Protein AF-A0A497MYR9-F1 (afdb_monomer_lite)

Structure (mmCIF, N/CA/C/O backbone):
data_AF-A0A497MYR9-F1
#
_entry.id   AF-A0A497MYR9-F1
#
loop_
_atom_site.group_PDB
_atom_site.id
_atom_site.type_symbol
_atom_site.label_atom_id
_atom_site.label_alt_id
_atom_site.label_comp_id
_atom_site.label_asym_id
_atom_site.label_entity_id
_atom_site.label_seq_id
_atom_site.pdbx_PDB_ins_code
_atom_site.Cartn_x
_atom_site.Cartn_y
_atom_site.Cartn_z
_atom_site.occupancy
_atom_site.B_iso_or_equiv
_atom_site.auth_seq_id
_atom_site.auth_comp_id
_atom_site.auth_asym_id
_atom_site.auth_atom_id
_atom_site.pdbx_PDB_model_num
ATOM 1 N N . MET A 1 1 ? 25.946 12.899 9.788 1.00 42.28 1 MET A N 1
ATOM 2 C CA . MET A 1 1 ? 24.766 12.618 10.640 1.00 42.28 1 MET A CA 1
ATOM 3 C C . MET A 1 1 ? 25.200 12.836 12.077 1.00 42.28 1 MET A C 1
ATOM 5 O O . MET A 1 1 ? 25.967 12.027 12.582 1.00 42.28 1 MET A O 1
ATOM 9 N N . PHE A 1 2 ? 24.820 13.960 12.686 1.00 36.06 2 PHE A N 1
ATOM 10 C CA . PHE A 1 2 ? 25.167 14.255 14.077 1.00 36.06 2 PHE A CA 1
ATOM 11 C C . PHE A 1 2 ? 24.423 13.273 14.988 1.00 36.06 2 PHE A C 1
ATOM 13 O O . PHE A 1 2 ? 23.199 13.300 15.077 1.00 36.06 2 PHE A O 1
ATOM 20 N N . ARG A 1 3 ? 25.162 12.349 15.605 1.00 42.38 3 ARG A N 1
ATOM 21 C CA . ARG A 1 3 ? 24.649 11.453 16.641 1.00 42.38 3 ARG A CA 1
ATOM 22 C C . ARG A 1 3 ? 24.607 12.273 17.925 1.00 42.38 3 ARG A C 1
ATOM 24 O O . ARG A 1 3 ? 25.643 12.450 18.555 1.00 42.38 3 ARG A O 1
ATOM 31 N N . LEU A 1 4 ? 23.448 12.829 18.265 1.00 40.22 4 LEU A N 1
ATOM 32 C CA . LEU A 1 4 ? 23.278 13.474 19.566 1.00 40.22 4 LEU A CA 1
ATOM 33 C C . LEU A 1 4 ? 23.501 12.397 20.639 1.00 40.22 4 LEU A C 1
ATOM 35 O O . LEU A 1 4 ? 22.858 11.345 20.621 1.00 40.22 4 LEU A O 1
ATOM 39 N N . SER A 1 5 ? 24.497 12.606 21.498 1.00 49.69 5 SER A N 1
ATOM 40 C CA . SER A 1 5 ? 24.781 11.739 22.641 1.00 49.69 5 SER A CA 1
ATOM 41 C C . SER A 1 5 ? 23.618 11.795 23.634 1.00 49.69 5 SER A C 1
ATOM 43 O O . SER A 1 5 ? 22.899 12.791 23.685 1.00 49.69 5 SER A O 1
ATOM 45 N N . LYS A 1 6 ? 23.442 10.750 24.457 1.00 51.00 6 LYS A N 1
ATOM 46 C CA . LYS A 1 6 ? 22.409 10.713 25.515 1.00 51.00 6 LYS A CA 1
ATOM 47 C C . LYS A 1 6 ? 22.401 11.985 26.382 1.00 51.00 6 LYS A C 1
ATOM 49 O O . LYS A 1 6 ? 21.333 12.479 26.714 1.00 51.00 6 LYS A O 1
ATOM 54 N N . SER A 1 7 ? 23.573 12.578 26.616 1.00 53.31 7 SER A N 1
ATOM 55 C CA . SER A 1 7 ? 23.732 13.844 27.341 1.00 53.31 7 SER A CA 1
ATOM 56 C C . SER A 1 7 ? 23.082 15.061 26.668 1.00 53.31 7 SER A C 1
ATOM 58 O O . SER A 1 7 ? 22.593 15.942 27.361 1.00 53.31 7 SER A O 1
ATOM 60 N N . LEU A 1 8 ? 23.038 15.127 25.333 1.00 54.56 8 LEU A N 1
ATOM 61 C CA . LEU A 1 8 ? 22.404 16.228 24.591 1.00 54.56 8 LEU A CA 1
ATOM 62 C C . LEU A 1 8 ? 20.876 16.127 24.608 1.00 54.56 8 LEU A C 1
ATOM 64 O O . LEU A 1 8 ? 20.199 17.149 24.585 1.00 54.56 8 LEU A O 1
ATOM 68 N N . ILE A 1 9 ? 20.345 14.905 24.680 1.00 56.78 9 ILE A N 1
ATOM 69 C CA . ILE A 1 9 ? 18.907 14.646 24.820 1.00 56.78 9 ILE A CA 1
ATOM 70 C C . ILE A 1 9 ? 18.453 15.008 26.240 1.00 56.78 9 ILE A C 1
ATOM 72 O O . ILE A 1 9 ? 17.466 15.717 26.399 1.00 56.78 9 ILE A O 1
ATOM 76 N N . GLU A 1 10 ? 19.214 14.608 27.262 1.00 53.59 10 GLU A N 1
ATOM 77 C CA . GLU A 1 10 ? 18.942 14.974 28.661 1.00 53.59 10 GLU A CA 1
ATOM 78 C C . GLU A 1 10 ? 19.059 16.489 28.907 1.00 53.59 10 GLU A C 1
ATOM 80 O O . GLU A 1 10 ? 18.223 17.065 29.599 1.00 53.59 10 GLU A O 1
ATOM 85 N N . PHE A 1 11 ? 20.025 17.166 28.274 1.00 56.56 11 PHE A N 1
ATOM 86 C CA . PHE A 1 11 ? 20.180 18.624 28.366 1.00 56.56 11 PHE A CA 1
ATOM 87 C C . PHE A 1 11 ? 19.018 19.389 27.703 1.00 56.56 11 PHE A C 1
ATOM 89 O O . PHE A 1 11 ? 18.564 20.406 28.225 1.00 56.56 11 PHE A O 1
ATOM 96 N N . TYR A 1 12 ? 18.484 18.879 26.587 1.00 56.12 12 TYR A N 1
ATOM 97 C CA . TYR A 1 12 ? 17.322 19.466 25.908 1.00 56.12 12 TYR A CA 1
ATOM 98 C C . TYR A 1 12 ? 16.017 19.269 26.705 1.00 56.12 12 TYR A C 1
ATOM 100 O O . TYR A 1 12 ? 15.152 20.142 26.696 1.00 56.12 12 TYR A O 1
ATOM 108 N N . LEU A 1 13 ? 15.901 18.154 27.439 1.00 50.84 13 LEU A N 1
ATOM 109 C CA . LEU A 1 13 ? 14.781 17.846 28.340 1.00 50.84 13 LEU A CA 1
ATOM 110 C C . LEU A 1 13 ? 14.802 18.676 29.638 1.00 50.84 13 LEU A C 1
ATOM 112 O O . LEU A 1 13 ? 13.751 18.901 30.230 1.00 50.84 13 LEU A O 1
ATOM 116 N N . HIS A 1 14 ? 15.972 19.161 30.071 1.00 56.19 14 HIS A N 1
ATOM 117 C CA . HIS A 1 14 ? 16.111 19.983 31.280 1.00 56.19 14 HIS A CA 1
ATOM 118 C C . HIS A 1 14 ? 15.820 21.477 31.041 1.00 56.19 14 HIS A C 1
ATOM 120 O O . HIS A 1 14 ? 15.367 22.170 31.949 1.00 56.19 14 HIS A O 1
ATOM 126 N N . LEU A 1 15 ? 16.054 21.983 29.822 1.00 51.50 15 LEU A N 1
ATOM 127 C CA . LEU A 1 15 ? 15.910 23.409 29.485 1.00 51.50 15 LEU A CA 1
ATOM 128 C C . LEU A 1 15 ? 14.495 23.843 29.071 1.00 51.50 15 LEU A C 1
ATOM 130 O O . LEU A 1 15 ? 14.223 25.041 29.020 1.00 51.50 15 LEU A O 1
ATOM 134 N N . HIS A 1 16 ? 13.579 22.907 28.815 1.00 53.19 16 HIS A N 1
ATOM 135 C CA . HIS A 1 16 ? 12.197 23.220 28.437 1.00 53.19 16 HIS A CA 1
ATOM 136 C C . HIS A 1 16 ? 11.171 22.449 29.281 1.00 53.19 16 HIS A C 1
ATOM 138 O O . HIS A 1 16 ? 10.453 21.604 28.748 1.00 53.19 16 HIS A O 1
ATOM 144 N N . PRO A 1 17 ? 11.055 22.740 30.592 1.00 52.84 17 PRO A N 1
ATOM 145 C CA . PRO A 1 17 ? 10.068 22.081 31.445 1.00 52.84 17 PRO A CA 1
ATOM 146 C C . PRO A 1 17 ? 8.617 22.480 31.125 1.00 52.84 17 PRO A C 1
ATOM 148 O O . PRO A 1 17 ? 7.717 21.716 31.439 1.00 52.84 17 PRO A O 1
ATOM 151 N N . TYR A 1 18 ? 8.374 23.616 30.462 1.00 54.12 18 TYR A N 1
ATOM 152 C CA . TYR A 1 18 ? 7.059 24.018 29.951 1.00 54.12 18 TYR A CA 1
ATOM 153 C C . TYR A 1 18 ? 7.250 25.006 28.792 1.00 54.12 18 TYR A C 1
ATOM 155 O O . TYR A 1 18 ? 7.553 26.173 29.022 1.00 54.12 18 TYR A O 1
ATOM 163 N N . ILE A 1 19 ? 7.050 24.584 27.542 1.00 46.88 19 ILE A N 1
ATOM 164 C CA . ILE A 1 19 ? 6.561 25.525 26.525 1.00 46.88 19 ILE A CA 1
ATOM 165 C C . ILE A 1 19 ? 5.085 25.202 26.355 1.00 46.88 19 ILE A C 1
ATOM 167 O O . ILE A 1 19 ? 4.694 24.356 25.553 1.00 46.88 19 ILE A O 1
ATOM 171 N N . GLY A 1 20 ? 4.267 25.868 27.169 1.00 49.09 20 GLY A N 1
ATOM 172 C CA . GLY A 1 20 ? 2.861 26.034 26.856 1.00 49.09 20 GLY A CA 1
ATOM 173 C C . GLY A 1 20 ? 2.756 26.793 25.539 1.00 49.09 20 GLY A C 1
ATOM 174 O O . GLY A 1 20 ? 3.133 27.959 25.459 1.00 49.09 20 GLY A O 1
ATOM 175 N N . LEU A 1 21 ? 2.260 26.133 24.498 1.00 36.81 21 LEU A N 1
ATOM 176 C CA . LEU A 1 21 ? 1.608 26.834 23.403 1.00 36.81 21 LEU A CA 1
ATOM 177 C C . LEU A 1 21 ? 0.115 26.710 23.654 1.00 36.81 21 LEU A C 1
ATOM 179 O O . LEU A 1 21 ? -0.534 25.759 23.222 1.00 36.81 21 LEU A O 1
ATOM 183 N N . GLU A 1 22 ? -0.410 27.674 24.405 1.00 42.28 22 GLU A N 1
ATOM 184 C CA . GLU A 1 22 ? -1.838 27.933 24.424 1.00 42.28 22 GLU A CA 1
ATOM 185 C C . GLU A 1 22 ? -2.303 28.181 22.985 1.00 42.28 22 GLU A C 1
ATOM 187 O O . GLU A 1 22 ? -1.936 29.147 22.316 1.00 42.28 22 GLU A O 1
ATOM 192 N N . THR A 1 23 ? -3.109 27.252 22.489 1.00 39.78 23 THR A N 1
ATOM 193 C CA . THR A 1 23 ? -3.917 27.403 21.287 1.00 39.78 23 THR A CA 1
ATOM 194 C C . THR A 1 23 ? -4.895 28.565 21.465 1.00 39.78 23 THR A C 1
ATOM 196 O O . THR A 1 23 ? -5.938 28.396 22.092 1.00 39.78 23 THR A O 1
ATOM 199 N N . LEU A 1 24 ? -4.644 29.705 20.816 1.00 39.88 24 LEU A N 1
ATOM 200 C CA . LEU A 1 24 ? -5.663 30.738 20.559 1.00 39.88 24 LEU A CA 1
ATOM 201 C C . LEU A 1 24 ? -6.654 30.345 19.444 1.00 39.88 24 LEU A C 1
ATOM 203 O O . LEU A 1 24 ? -7.164 31.200 18.730 1.00 39.88 24 LEU A O 1
ATOM 207 N N . LEU A 1 25 ? -6.951 29.054 19.277 1.00 38.34 25 LEU A N 1
ATOM 208 C CA . LEU A 1 25 ? -8.032 28.583 18.408 1.00 38.34 25 LEU A CA 1
ATOM 209 C C . LEU A 1 25 ? -8.403 27.133 18.755 1.00 38.34 25 LEU A C 1
ATOM 211 O O . LEU A 1 25 ? -7.905 26.181 18.170 1.00 38.34 25 LEU A O 1
A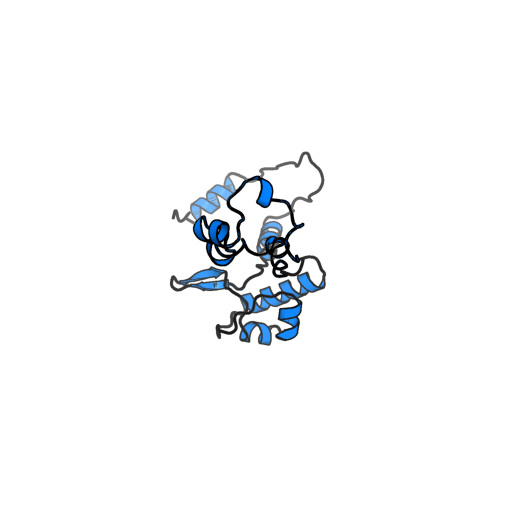TOM 215 N N . GLY A 1 26 ? -9.277 27.002 19.756 1.00 48.31 26 GLY A N 1
ATOM 216 C CA . GLY A 1 26 ? -10.326 25.983 19.864 1.00 48.31 26 GLY A CA 1
ATOM 217 C C . GLY A 1 26 ? -9.989 24.513 19.572 1.00 48.31 26 GLY A C 1
ATOM 218 O O . GLY A 1 26 ? -9.958 24.092 18.422 1.00 48.31 26 GLY A O 1
ATOM 219 N N . LYS A 1 27 ? -10.014 23.718 20.653 1.00 47.03 27 LYS A N 1
ATOM 220 C CA . LYS A 1 27 ? -10.158 22.248 20.718 1.00 47.03 27 LYS A CA 1
ATOM 221 C C . LYS A 1 27 ? -8.913 21.415 20.398 1.00 47.03 27 LYS A C 1
ATOM 223 O O . LYS A 1 27 ? -8.886 20.779 19.356 1.00 47.03 27 LYS A O 1
ATOM 228 N N . GLN A 1 28 ? -8.005 21.260 21.366 1.00 47.94 28 GLN A N 1
ATOM 229 C CA . GLN A 1 28 ? -7.359 19.969 21.672 1.00 47.94 28 GLN A CA 1
ATOM 230 C C . GLN A 1 28 ? -7.100 19.874 23.185 1.00 47.94 28 GLN A C 1
ATOM 232 O O . GLN A 1 28 ? -6.745 20.869 23.813 1.00 47.94 28 GLN A O 1
ATOM 237 N N . LYS A 1 29 ? -7.338 18.701 23.788 1.00 44.28 29 LYS A N 1
ATOM 238 C CA . LYS A 1 29 ? -6.953 18.438 25.185 1.00 44.28 29 LYS A CA 1
ATOM 239 C C . LYS A 1 29 ? -5.422 18.300 25.224 1.00 44.28 29 LYS A C 1
ATOM 241 O O . LYS A 1 29 ? -4.912 17.512 24.429 1.00 44.28 29 LYS A O 1
ATOM 246 N N . PRO A 1 30 ? -4.685 19.018 26.089 1.00 48.22 30 PRO A N 1
ATOM 247 C CA . PRO A 1 30 ? -3.255 18.774 26.246 1.00 48.22 30 PRO A CA 1
ATOM 248 C C . PRO A 1 30 ? -3.048 17.376 26.850 1.00 48.22 30 PRO A C 1
ATOM 250 O O . PRO A 1 30 ? -3.734 17.021 27.811 1.00 48.22 30 PRO A O 1
ATOM 253 N N . PHE A 1 31 ? -2.143 16.576 26.277 1.00 51.47 31 PHE A N 1
ATOM 254 C CA . PHE A 1 31 ? -1.714 15.305 26.876 1.00 51.47 31 PHE A CA 1
ATOM 255 C C . PHE A 1 31 ? -1.145 15.593 28.272 1.00 51.47 31 PHE A C 1
ATOM 257 O O . PHE A 1 31 ? -0.321 16.498 28.415 1.00 51.47 31 PHE A O 1
ATOM 264 N N . GLN A 1 32 ? -1.629 14.894 29.303 1.00 62.25 32 GLN A N 1
ATOM 265 C CA . GLN A 1 32 ? -1.358 15.247 30.701 1.00 62.25 32 GLN A CA 1
ATOM 266 C C . GLN A 1 32 ? 0.024 14.762 31.162 1.00 62.25 32 GLN A C 1
ATOM 268 O O . GLN A 1 32 ? 0.572 15.313 32.117 1.00 62.25 32 GLN A O 1
ATOM 273 N N . THR A 1 33 ? 0.634 13.794 30.465 1.00 62.78 33 THR A N 1
ATOM 274 C CA . THR A 1 33 ? 1.972 13.271 30.785 1.00 62.78 33 THR A CA 1
ATOM 275 C C . THR A 1 33 ? 2.836 13.006 29.540 1.00 62.78 33 THR A C 1
ATOM 277 O O . THR A 1 33 ? 2.336 12.769 28.440 1.00 62.78 33 THR A O 1
ATOM 280 N N . PHE A 1 34 ? 4.169 13.024 29.699 1.00 55.22 34 PHE A N 1
ATOM 281 C CA . PHE A 1 34 ? 5.118 12.637 28.638 1.00 55.22 34 PHE A CA 1
ATOM 282 C C . PHE A 1 34 ? 4.954 11.164 28.239 1.00 55.22 34 PHE A C 1
ATOM 284 O O . PHE A 1 34 ? 5.089 10.839 27.063 1.00 55.22 34 PHE A O 1
ATOM 291 N N . GLN A 1 35 ? 4.622 10.291 29.200 1.00 56.22 35 GLN A N 1
ATOM 292 C CA . GLN A 1 35 ? 4.268 8.895 28.936 1.00 56.22 35 GLN A CA 1
ATOM 293 C C . GLN A 1 35 ? 3.065 8.806 27.991 1.00 56.22 35 GLN A C 1
ATOM 295 O O . GLN A 1 35 ? 3.173 8.146 26.965 1.00 56.22 35 GLN A O 1
ATOM 300 N N . GLU A 1 36 ? 1.978 9.536 28.270 1.00 59.31 36 GLU A N 1
ATOM 301 C CA . GLU A 1 36 ? 0.800 9.583 27.394 1.00 59.31 36 GLU A CA 1
ATOM 302 C C . GLU A 1 36 ? 1.135 10.131 26.007 1.00 59.31 36 GLU A C 1
ATOM 304 O O . GLU A 1 36 ? 0.671 9.596 25.007 1.00 59.31 36 GLU A O 1
ATOM 309 N N . ALA A 1 37 ? 1.954 11.182 25.920 1.00 63.09 37 ALA A N 1
ATOM 310 C CA . ALA A 1 37 ? 2.382 11.730 24.637 1.00 63.09 37 ALA A CA 1
ATOM 311 C C . ALA A 1 37 ? 3.274 10.745 23.859 1.00 63.09 37 ALA A C 1
ATOM 313 O O . ALA A 1 37 ? 3.141 10.626 22.644 1.00 63.09 37 ALA A O 1
ATOM 314 N N . TYR A 1 38 ? 4.165 10.015 24.535 1.00 63.78 38 TYR A N 1
ATOM 315 C CA . TYR A 1 38 ? 5.026 9.000 23.927 1.00 63.78 38 TYR A CA 1
ATOM 316 C C . TYR A 1 38 ? 4.236 7.761 23.495 1.00 63.78 38 TYR A C 1
ATOM 318 O O . TYR A 1 38 ? 4.479 7.240 22.408 1.00 63.78 38 TYR A O 1
ATOM 326 N N . GLU A 1 39 ? 3.266 7.321 24.292 1.00 62.12 39 GLU A N 1
ATOM 327 C CA . GLU A 1 39 ? 2.326 6.257 23.936 1.00 62.12 39 GLU A CA 1
ATOM 328 C C . GLU A 1 39 ? 1.420 6.689 22.787 1.00 62.12 39 GLU A C 1
ATOM 330 O O . GLU A 1 39 ? 1.232 5.920 21.850 1.00 62.12 39 GLU A O 1
ATOM 335 N N . ALA A 1 40 ? 0.928 7.929 22.777 1.00 56.34 40 ALA A N 1
ATOM 336 C CA . ALA A 1 40 ? 0.144 8.482 21.676 1.00 56.34 40 ALA A CA 1
ATOM 337 C C . ALA A 1 40 ? 0.971 8.607 20.387 1.00 56.34 40 ALA A C 1
ATOM 339 O O . ALA A 1 40 ? 0.503 8.243 19.315 1.00 56.34 40 ALA A O 1
ATOM 340 N N . LEU A 1 41 ? 2.222 9.069 20.465 1.00 56.34 41 LEU A N 1
ATOM 341 C CA . LEU A 1 41 ? 3.116 9.169 19.306 1.00 56.34 41 LEU A CA 1
ATOM 342 C C . LEU A 1 41 ? 3.608 7.796 18.818 1.00 56.34 41 LEU A C 1
ATOM 344 O O . LEU A 1 41 ? 3.794 7.617 17.614 1.00 56.34 41 LEU A O 1
ATOM 348 N N . SER A 1 42 ? 3.788 6.828 19.722 1.00 56.62 42 SER A N 1
ATOM 349 C CA . SER A 1 42 ? 4.164 5.447 19.381 1.00 56.62 42 SER A CA 1
ATOM 350 C C . SER A 1 42 ? 2.983 4.648 18.824 1.00 56.62 42 SER A C 1
ATOM 352 O O . SER A 1 42 ? 3.172 3.865 17.898 1.00 56.62 42 SER A O 1
ATOM 354 N N . SER A 1 43 ? 1.762 4.886 19.314 1.00 53.50 43 SER A N 1
ATOM 355 C CA . SER A 1 43 ? 0.523 4.286 18.790 1.00 53.50 43 SER A CA 1
ATOM 356 C C . SER A 1 43 ? 0.039 4.940 17.493 1.00 53.50 43 SER A C 1
ATOM 358 O O . SER A 1 43 ? -0.544 4.268 16.650 1.00 53.50 43 SER A O 1
ATOM 360 N N . ALA A 1 44 ? 0.343 6.221 17.258 1.00 50.34 44 ALA A N 1
ATOM 361 C CA . ALA A 1 44 ? -0.031 6.938 16.035 1.00 50.34 44 ALA A CA 1
ATOM 362 C C . ALA A 1 44 ? 0.811 6.569 14.796 1.00 50.34 44 ALA A C 1
ATOM 364 O O . ALA A 1 44 ? 0.596 7.119 13.713 1.00 50.34 44 ALA A O 1
ATOM 365 N N . SER A 1 45 ? 1.776 5.654 14.919 1.00 49.56 45 SER A N 1
ATOM 366 C CA . SER A 1 45 ? 2.653 5.246 13.817 1.00 49.56 45 SER A CA 1
ATOM 367 C C . SER A 1 45 ? 2.151 4.002 13.074 1.00 49.56 45 SER A C 1
ATOM 369 O O . SER A 1 45 ? 2.937 3.147 12.660 1.00 49.56 45 SER A O 1
ATOM 371 N N . THR A 1 46 ? 0.838 3.879 12.863 1.00 62.53 46 THR A N 1
ATOM 372 C CA . THR A 1 46 ? 0.289 2.826 11.999 1.00 62.53 46 THR A CA 1
ATOM 373 C C . THR A 1 46 ? 0.600 3.166 10.541 1.00 62.53 46 THR A C 1
ATOM 375 O O . THR A 1 46 ? -0.087 3.936 9.866 1.00 62.53 46 THR A O 1
ATOM 378 N N . HIS A 1 47 ? 1.701 2.625 10.032 1.00 71.69 47 HIS A N 1
ATOM 379 C CA . HIS A 1 47 ? 2.095 2.820 8.646 1.00 71.69 47 HIS A CA 1
ATOM 380 C C . HIS A 1 47 ? 1.241 1.955 7.710 1.00 71.69 47 HIS A C 1
ATOM 382 O O . HIS A 1 47 ? 1.101 0.755 7.911 1.00 71.69 47 HIS A O 1
ATOM 388 N N . ASN A 1 48 ? 0.749 2.531 6.604 1.00 84.31 48 ASN A N 1
ATOM 389 C CA . ASN A 1 48 ? 0.015 1.790 5.561 1.00 84.31 48 ASN A CA 1
ATOM 390 C C . ASN A 1 48 ? 0.940 1.018 4.596 1.00 84.31 48 ASN A C 1
ATOM 392 O O . ASN A 1 48 ? 0.725 0.949 3.387 1.00 84.31 48 ASN A O 1
ATOM 396 N N . TYR A 1 49 ? 2.057 0.524 5.112 1.00 89.00 49 TYR A N 1
ATOM 397 C CA . TYR A 1 49 ? 3.034 -0.257 4.371 1.00 89.00 49 TYR A CA 1
ATOM 398 C C . TYR A 1 49 ? 3.855 -1.094 5.350 1.00 89.00 49 TYR A C 1
ATOM 400 O O . TYR A 1 49 ? 4.107 -0.645 6.467 1.00 89.00 49 TYR A O 1
ATOM 408 N N . PRO A 1 50 ? 4.350 -2.264 4.924 1.00 93.06 50 PRO A N 1
ATOM 409 C CA . PRO A 1 50 ? 5.265 -3.034 5.748 1.00 93.06 50 PRO A CA 1
ATOM 410 C C . PRO A 1 50 ? 6.636 -2.369 5.797 1.00 93.06 50 PRO A C 1
ATOM 412 O O . PRO A 1 50 ? 7.123 -1.825 4.794 1.00 93.06 50 PRO A O 1
ATOM 415 N N . LEU A 1 51 ? 7.291 -2.462 6.947 1.00 94.06 51 LEU A N 1
ATOM 416 C CA . LEU A 1 51 ? 8.702 -2.145 7.085 1.00 94.06 51 LEU A CA 1
ATOM 417 C C . LEU A 1 51 ? 9.526 -3.359 6.658 1.00 94.06 51 LEU A C 1
ATOM 419 O O . LEU A 1 51 ? 9.269 -4.496 7.048 1.00 94.06 51 LEU A O 1
ATOM 423 N N . VAL A 1 52 ? 10.503 -3.112 5.791 1.00 94.00 52 VAL A N 1
ATOM 424 C CA . VAL A 1 52 ? 11.395 -4.142 5.251 1.00 94.00 52 VAL A CA 1
ATOM 425 C C . VAL A 1 52 ? 12.831 -3.681 5.427 1.00 94.00 52 VAL A C 1
ATOM 427 O O . VAL A 1 52 ? 13.135 -2.502 5.240 1.00 94.00 52 VAL A O 1
ATOM 430 N N . ILE A 1 53 ? 13.728 -4.603 5.756 1.00 93.56 53 ILE A N 1
ATOM 431 C CA . ILE A 1 53 ? 15.157 -4.316 5.885 1.00 93.56 53 ILE A CA 1
ATOM 432 C C . ILE A 1 53 ? 15.766 -4.208 4.481 1.00 93.56 53 ILE A C 1
ATOM 434 O O . ILE A 1 53 ? 15.673 -5.127 3.669 1.00 93.56 53 ILE A O 1
ATOM 438 N N . GLY A 1 54 ? 16.352 -3.052 4.161 1.00 91.19 54 GLY A N 1
ATOM 439 C CA . GLY A 1 54 ? 17.071 -2.850 2.904 1.00 91.19 54 GLY A CA 1
ATOM 440 C C . GLY A 1 54 ? 18.471 -3.469 2.921 1.00 91.19 54 GLY A C 1
ATOM 441 O O . GLY A 1 54 ? 18.970 -3.885 3.961 1.00 91.19 54 GLY A O 1
ATOM 442 N N . HIS A 1 55 ? 19.158 -3.441 1.777 1.00 91.88 55 HIS A N 1
ATOM 443 C CA . HIS A 1 55 ? 20.534 -3.949 1.662 1.00 91.88 55 HIS A CA 1
ATOM 444 C C . HIS A 1 55 ? 21.518 -3.292 2.651 1.00 91.88 55 HIS A C 1
ATOM 446 O O . HIS A 1 55 ? 22.456 -3.926 3.114 1.00 91.88 55 HIS A O 1
ATOM 452 N N . THR A 1 56 ? 21.279 -2.034 3.027 1.00 93.69 56 THR A N 1
ATOM 453 C CA . THR A 1 56 ? 22.096 -1.296 4.004 1.00 93.69 56 THR A CA 1
ATOM 454 C C . THR A 1 56 ? 21.801 -1.662 5.464 1.00 93.69 56 THR A C 1
ATOM 456 O O . THR A 1 56 ? 22.321 -1.008 6.365 1.00 93.69 56 THR A O 1
ATOM 459 N N . GLY A 1 57 ? 20.914 -2.631 5.717 1.00 91.88 57 GLY A N 1
ATOM 460 C CA . GLY A 1 57 ? 20.451 -3.001 7.058 1.00 91.88 57 GLY A CA 1
ATOM 461 C C . GLY A 1 57 ? 19.476 -2.000 7.685 1.00 91.88 57 GLY A C 1
ATOM 462 O O . GLY A 1 57 ? 19.032 -2.196 8.811 1.00 91.88 57 GLY A O 1
ATOM 463 N N . ARG A 1 58 ? 19.122 -0.916 6.980 1.00 91.94 58 ARG A N 1
ATOM 464 C CA . ARG A 1 58 ? 18.176 0.095 7.475 1.00 91.94 58 ARG A CA 1
ATOM 465 C C . ARG A 1 58 ? 16.739 -0.256 7.078 1.00 91.94 58 ARG A C 1
ATOM 467 O O . ARG A 1 58 ? 16.530 -0.697 5.939 1.00 91.94 58 ARG A O 1
ATOM 474 N N . PRO A 1 59 ? 15.748 -0.020 7.958 1.00 91.12 59 PRO A N 1
ATOM 475 C CA . PRO A 1 59 ? 14.348 -0.218 7.616 1.00 91.12 59 PRO A CA 1
ATOM 476 C C . PRO A 1 59 ? 13.927 0.769 6.523 1.00 91.12 59 PRO A C 1
ATOM 478 O O . PRO A 1 59 ? 14.342 1.930 6.492 1.00 91.12 59 PRO A O 1
ATOM 481 N N . ARG A 1 60 ? 13.097 0.296 5.600 1.00 91.50 60 ARG A N 1
ATOM 482 C CA . ARG A 1 60 ? 12.524 1.079 4.505 1.00 91.50 60 ARG A CA 1
ATOM 483 C C . ARG A 1 60 ? 11.071 0.692 4.280 1.00 91.50 60 ARG A C 1
ATOM 485 O O . ARG A 1 60 ? 10.638 -0.397 4.647 1.00 91.50 60 ARG A O 1
ATOM 492 N N . L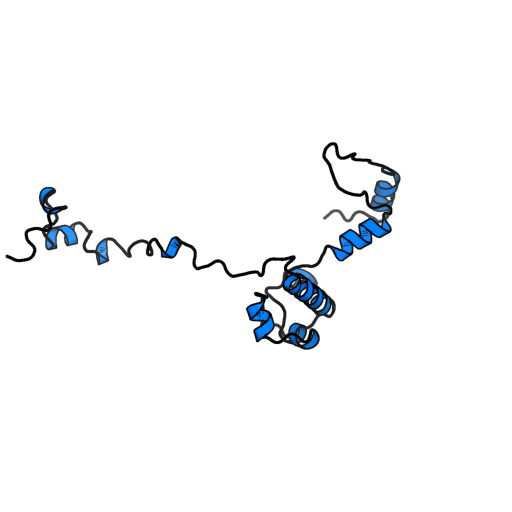YS A 1 61 ? 10.345 1.569 3.586 1.00 92.88 61 LYS A N 1
ATOM 493 C CA . LYS A 1 61 ? 8.983 1.285 3.128 1.00 92.88 61 LYS A CA 1
ATOM 494 C C . LYS A 1 61 ? 9.014 0.146 2.105 1.00 92.88 61 LYS A C 1
ATOM 496 O O . LYS A 1 61 ? 9.676 0.255 1.061 1.00 92.88 61 LYS A O 1
ATOM 501 N N . GLY A 1 62 ? 8.334 -0.948 2.425 1.00 92.62 62 GLY A N 1
ATOM 502 C CA . GLY A 1 62 ? 8.082 -2.056 1.518 1.00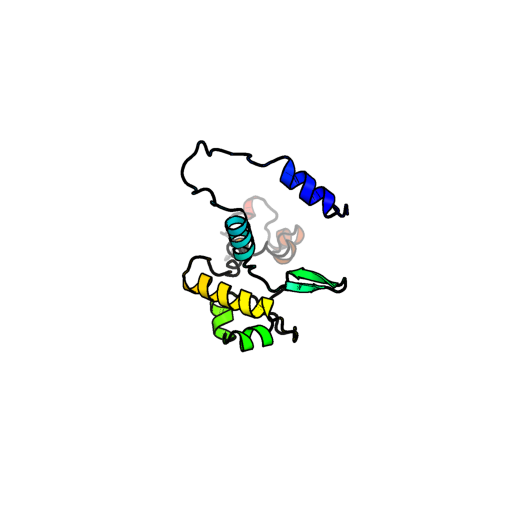 92.62 62 GLY A CA 1
ATOM 503 C C . GLY A 1 62 ? 7.037 -1.693 0.464 1.00 92.62 62 GLY A C 1
ATOM 504 O O . GLY A 1 62 ? 6.270 -0.745 0.621 1.00 92.62 62 GLY A O 1
ATOM 505 N N . ARG A 1 63 ? 7.009 -2.451 -0.638 1.00 91.69 63 ARG A N 1
ATOM 506 C CA . ARG A 1 63 ? 6.003 -2.271 -1.698 1.00 91.69 63 ARG A CA 1
ATOM 507 C C . ARG A 1 63 ? 4.604 -2.687 -1.236 1.00 91.69 63 ARG A C 1
ATOM 509 O O . ARG A 1 63 ? 3.627 -2.096 -1.679 1.00 91.69 63 ARG A O 1
ATOM 516 N N . GLY A 1 64 ? 4.522 -3.736 -0.423 1.00 94.44 64 GLY A N 1
ATOM 517 C CA . GLY A 1 64 ? 3.278 -4.335 0.042 1.00 94.44 64 GLY A CA 1
ATOM 518 C C . GLY A 1 64 ? 3.532 -5.510 0.983 1.00 94.44 64 GLY A C 1
ATOM 519 O O . GLY A 1 64 ? 4.662 -6.008 1.074 1.00 94.44 64 GLY A O 1
ATOM 520 N N . PHE A 1 65 ? 2.488 -5.922 1.698 1.00 95.81 65 PHE A N 1
ATOM 521 C CA . PHE A 1 65 ? 2.532 -7.014 2.672 1.00 95.81 65 PHE A CA 1
ATOM 522 C C . PHE A 1 65 ? 2.817 -8.351 1.985 1.00 95.81 65 PHE A C 1
ATOM 524 O O . PHE A 1 65 ? 2.371 -8.581 0.855 1.00 95.81 65 PHE A O 1
ATOM 531 N N . SER A 1 66 ? 3.603 -9.205 2.635 1.00 96.56 66 SER A N 1
ATOM 532 C CA . SER A 1 66 ? 3.948 -10.525 2.110 1.00 96.56 66 SER A CA 1
ATOM 533 C C . SER A 1 66 ? 2.766 -11.493 2.223 1.00 96.56 66 SER A C 1
ATOM 535 O O . SER A 1 66 ? 1.804 -11.268 2.960 1.00 96.56 66 SER A O 1
ATOM 537 N N . LEU A 1 67 ? 2.820 -12.602 1.479 1.00 96.88 67 LEU A N 1
ATOM 538 C CA . LEU A 1 67 ? 1.793 -13.646 1.588 1.00 96.88 67 LEU A CA 1
ATOM 539 C C . LEU A 1 67 ? 1.835 -14.362 2.944 1.00 96.88 67 LEU A C 1
ATOM 541 O O . LEU A 1 67 ? 0.803 -14.847 3.401 1.00 96.88 67 LEU A O 1
ATOM 545 N N . GLY A 1 68 ? 3.012 -14.441 3.571 1.00 96.69 68 GLY A N 1
ATOM 546 C CA . GLY A 1 68 ? 3.166 -14.975 4.924 1.00 96.69 68 GLY A CA 1
ATOM 547 C C . GLY A 1 68 ? 2.524 -14.065 5.969 1.00 96.69 68 GLY A C 1
ATOM 548 O O . GLY A 1 68 ? 1.689 -14.540 6.731 1.00 96.69 68 GLY A O 1
ATOM 549 N N . GLU A 1 69 ? 2.797 -12.756 5.905 1.00 96.38 69 GLU A N 1
ATOM 550 C CA . GLU A 1 69 ? 2.202 -11.751 6.803 1.00 96.38 69 GLU A CA 1
ATOM 551 C C . GLU A 1 69 ? 0.660 -11.783 6.746 1.00 96.38 69 GLU A C 1
ATOM 553 O O . GLU A 1 69 ? -0.008 -11.787 7.776 1.00 96.38 69 GLU A O 1
ATOM 558 N N . LEU A 1 70 ? 0.077 -11.894 5.543 1.00 96.50 70 LEU A N 1
ATOM 559 C CA . LEU A 1 70 ? -1.378 -12.022 5.369 1.00 96.50 70 LEU A CA 1
ATOM 560 C C . LEU A 1 70 ? -1.953 -13.297 6.004 1.00 96.50 70 LEU A C 1
ATOM 562 O O . LEU A 1 70 ? -3.038 -13.256 6.585 1.00 96.50 70 LEU A O 1
ATOM 566 N N . ARG A 1 71 ? -1.244 -14.427 5.884 1.00 96.38 71 ARG A N 1
ATOM 567 C CA . ARG A 1 71 ? -1.677 -15.703 6.472 1.00 96.38 71 ARG A CA 1
ATOM 568 C C . ARG A 1 71 ? -1.660 -15.652 7.994 1.00 96.38 71 ARG A C 1
ATOM 570 O O . ARG A 1 71 ? -2.638 -16.070 8.602 1.00 96.38 71 ARG A O 1
ATOM 577 N N . GLU A 1 72 ? -0.603 -15.110 8.590 1.00 96.94 72 GLU A N 1
ATOM 578 C CA . GLU A 1 72 ? -0.493 -14.966 10.049 1.00 96.94 72 GLU A CA 1
ATOM 579 C C . GLU A 1 72 ? -1.501 -13.965 10.619 1.00 96.94 72 GLU A C 1
ATOM 581 O O . GLU A 1 72 ? -2.042 -14.166 11.706 1.00 96.94 72 GLU A O 1
ATOM 586 N N . ALA A 1 73 ? -1.832 -12.921 9.858 1.00 95.00 73 ALA A N 1
ATOM 587 C CA . ALA A 1 73 ? -2.903 -12.000 10.217 1.00 95.00 73 ALA A CA 1
ATOM 588 C C . ALA A 1 73 ? -4.316 -12.594 10.035 1.00 95.00 73 ALA A C 1
ATOM 590 O O . ALA A 1 73 ? -5.293 -11.957 10.421 1.00 95.00 73 ALA A O 1
ATOM 591 N N . GLY A 1 74 ? -4.455 -13.788 9.445 1.00 96.06 74 GLY A N 1
ATOM 592 C CA . GLY A 1 74 ? -5.756 -14.411 9.176 1.00 96.06 74 GLY A CA 1
ATOM 593 C C . GLY A 1 74 ? -6.558 -13.713 8.071 1.00 96.06 74 GLY A C 1
ATOM 594 O O . GLY A 1 74 ? -7.779 -13.849 7.999 1.00 96.06 74 GLY A O 1
ATOM 595 N N . ILE A 1 75 ? -5.894 -12.950 7.199 1.00 94.62 75 ILE A N 1
ATOM 596 C CA . ILE A 1 75 ? -6.542 -12.168 6.145 1.00 94.62 75 ILE A CA 1
ATOM 597 C C . ILE A 1 75 ? -6.442 -12.920 4.820 1.00 94.62 75 ILE A C 1
ATOM 599 O O . ILE A 1 75 ? -5.358 -13.206 4.307 1.00 94.62 75 ILE A O 1
ATOM 603 N N . SER A 1 76 ? -7.594 -13.200 4.208 1.00 96.06 76 SER A N 1
ATOM 604 C CA . SER A 1 76 ? -7.616 -13.807 2.879 1.00 96.06 76 SER A CA 1
ATOM 605 C C . SER A 1 76 ? -7.098 -12.834 1.816 1.00 96.06 76 SER A C 1
ATOM 607 O O . SER A 1 76 ? -7.317 -11.622 1.867 1.00 96.06 76 SER A O 1
ATOM 609 N N . LEU A 1 77 ? -6.437 -13.379 0.795 1.00 94.69 77 LEU A N 1
ATOM 610 C CA . LEU A 1 77 ? -5.866 -12.595 -0.304 1.00 94.69 77 LEU A CA 1
ATOM 611 C C . LEU A 1 77 ? -6.953 -11.792 -1.046 1.00 94.69 77 LEU A C 1
ATOM 613 O O . LEU A 1 77 ? -6.708 -10.679 -1.509 1.00 94.69 77 LEU A O 1
ATOM 617 N N . ASP A 1 78 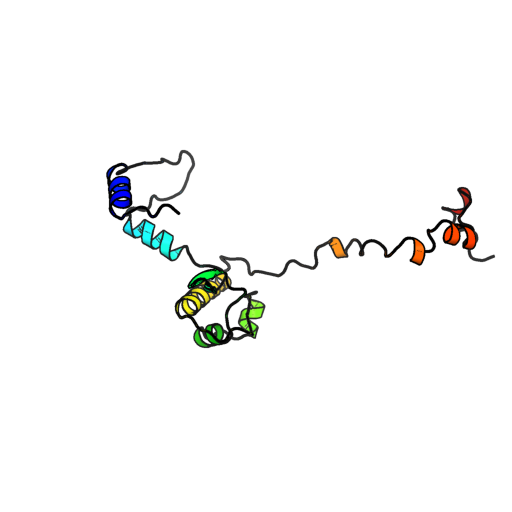? -8.165 -12.342 -1.142 1.00 94.25 78 ASP A N 1
ATOM 618 C CA . ASP A 1 78 ? -9.303 -11.647 -1.740 1.00 94.25 78 ASP A CA 1
ATOM 619 C C . ASP A 1 78 ? -9.816 -10.503 -0.853 1.00 94.25 78 ASP A C 1
ATOM 621 O O . ASP A 1 78 ? -10.002 -9.391 -1.348 1.00 94.25 78 ASP A O 1
ATOM 625 N N . LYS A 1 79 ? -9.937 -10.725 0.466 1.00 93.62 79 LYS A N 1
ATOM 626 C CA . LYS A 1 79 ? -10.288 -9.667 1.430 1.00 93.62 79 LYS A CA 1
ATOM 627 C C . LYS A 1 79 ? -9.284 -8.515 1.358 1.00 93.62 79 LYS A C 1
ATOM 629 O O . LYS A 1 79 ? -9.686 -7.367 1.190 1.00 93.62 79 LYS A O 1
ATOM 634 N N . ALA A 1 80 ? -7.986 -8.819 1.366 1.00 92.69 80 ALA A N 1
ATOM 635 C CA . ALA A 1 80 ? -6.930 -7.813 1.265 1.00 92.69 80 ALA A CA 1
ATOM 636 C C . ALA A 1 80 ? -7.019 -6.973 -0.023 1.00 92.69 80 ALA A C 1
ATOM 638 O O . ALA A 1 80 ? -6.856 -5.754 0.013 1.00 92.69 80 ALA A O 1
ATOM 639 N N . LYS A 1 81 ? -7.333 -7.600 -1.165 1.00 91.12 81 LYS A N 1
ATOM 640 C CA . LYS A 1 81 ? -7.537 -6.880 -2.433 1.00 91.12 81 LYS A CA 1
ATOM 641 C C . LYS A 1 81 ? -8.749 -5.957 -2.396 1.00 91.12 81 LYS A C 1
ATOM 643 O O . LYS A 1 81 ? -8.658 -4.846 -2.911 1.00 91.12 81 LYS A O 1
ATOM 648 N N . ARG A 1 82 ? -9.868 -6.408 -1.820 1.00 90.06 82 ARG A N 1
ATOM 649 C CA . ARG A 1 82 ? -11.094 -5.599 -1.693 1.00 90.06 82 ARG A CA 1
ATOM 650 C C . ARG A 1 82 ? -10.865 -4.373 -0.812 1.00 90.06 82 ARG A C 1
ATOM 652 O O . ARG A 1 82 ? -11.338 -3.296 -1.151 1.00 90.06 82 ARG A O 1
ATOM 659 N N . LEU A 1 83 ? -10.077 -4.533 0.250 1.00 89.81 83 LEU A N 1
ATOM 660 C CA . LEU A 1 83 ? -9.648 -3.449 1.139 1.00 89.81 83 LEU A CA 1
ATOM 661 C C . LEU A 1 83 ? -8.627 -2.489 0.495 1.00 89.81 83 LEU A C 1
ATOM 663 O O . LEU A 1 83 ? -8.316 -1.446 1.061 1.00 89.81 83 LEU A O 1
ATOM 667 N N . GLY A 1 84 ? -8.107 -2.806 -0.696 1.00 89.12 84 GLY A N 1
ATOM 668 C CA . GLY A 1 84 ? -7.130 -1.967 -1.393 1.00 89.12 84 GLY A CA 1
ATOM 669 C C . GLY A 1 84 ? -5.705 -2.084 -0.849 1.00 89.12 84 GLY A C 1
ATOM 670 O O . GLY A 1 84 ? -4.884 -1.204 -1.098 1.00 89.12 84 GLY A O 1
ATOM 671 N N . LEU A 1 85 ? -5.383 -3.161 -0.126 1.00 91.06 85 LEU A N 1
ATOM 672 C CA . LEU A 1 85 ? -4.037 -3.381 0.398 1.00 91.06 85 LEU A CA 1
ATOM 673 C C . LEU A 1 85 ? -3.048 -3.716 -0.720 1.00 91.06 85 LEU A C 1
ATOM 675 O O . LEU A 1 85 ? -3.325 -4.510 -1.627 1.00 91.06 85 LEU A O 1
ATOM 679 N N . TYR A 1 86 ? -1.845 -3.153 -0.621 1.00 91.69 86 TYR A N 1
ATOM 680 C CA . TYR A 1 86 ? -0.736 -3.556 -1.473 1.00 91.69 86 TYR A CA 1
ATOM 681 C C . TYR A 1 86 ? -0.160 -4.886 -0.997 1.00 91.69 86 TYR A C 1
ATOM 683 O O . TYR A 1 86 ? 0.240 -5.030 0.155 1.00 91.69 86 TYR A O 1
ATOM 691 N N . ILE A 1 87 ? -0.072 -5.842 -1.921 1.00 94.44 87 ILE A N 1
ATOM 692 C CA . ILE A 1 87 ? 0.424 -7.194 -1.660 1.00 94.44 87 ILE A CA 1
ATOM 693 C C . ILE A 1 87 ? 1.687 -7.419 -2.488 1.00 94.44 87 ILE A C 1
ATOM 695 O O . ILE A 1 87 ? 1.661 -7.285 -3.718 1.00 94.44 87 ILE A O 1
ATOM 699 N N . ASP A 1 88 ? 2.777 -7.793 -1.826 1.00 94.88 88 ASP A N 1
ATOM 700 C CA . ASP A 1 88 ? 4.017 -8.211 -2.467 1.00 94.88 88 ASP A CA 1
ATOM 701 C C . ASP A 1 88 ? 4.123 -9.737 -2.482 1.00 94.88 88 ASP A C 1
ATOM 703 O O . ASP A 1 88 ? 4.588 -10.376 -1.543 1.00 94.88 88 ASP A O 1
ATOM 707 N N . LYS A 1 89 ? 3.685 -10.331 -3.594 1.00 95.25 89 LYS A N 1
ATOM 708 C CA . LYS A 1 89 ? 3.678 -11.789 -3.779 1.00 95.25 89 LYS A CA 1
ATOM 709 C C . LYS A 1 89 ? 5.073 -12.413 -3.889 1.00 95.25 89 LYS A C 1
ATOM 711 O O . LYS A 1 89 ? 5.156 -13.631 -3.940 1.00 95.25 89 LYS A O 1
ATOM 716 N N . ARG A 1 90 ? 6.129 -11.605 -4.041 1.00 95.44 90 ARG A N 1
ATOM 717 C CA . ARG A 1 90 ? 7.503 -12.082 -4.277 1.00 95.44 90 ARG A CA 1
ATOM 718 C C . ARG A 1 90 ? 8.330 -12.170 -2.994 1.00 95.44 90 ARG A C 1
ATOM 720 O O . ARG A 1 90 ? 9.440 -12.682 -3.046 1.00 95.44 90 ARG A O 1
ATOM 727 N N . ARG A 1 91 ? 7.838 -11.600 -1.889 1.00 94.62 91 ARG A N 1
ATOM 728 C CA . ARG A 1 91 ? 8.530 -11.581 -0.599 1.00 94.62 91 ARG A CA 1
ATOM 729 C C . ARG A 1 91 ? 8.052 -12.758 0.240 1.00 94.62 91 ARG A C 1
ATOM 731 O O . ARG A 1 91 ? 6.856 -12.867 0.497 1.00 94.62 91 ARG A O 1
ATOM 738 N N . ASP A 1 92 ? 8.995 -13.573 0.695 1.00 93.75 92 ASP A N 1
ATOM 739 C CA . ASP A 1 92 ? 8.718 -14.720 1.568 1.00 93.75 92 ASP A CA 1
ATOM 740 C C . ASP A 1 92 ? 8.967 -14.406 3.049 1.00 93.75 92 ASP A C 1
ATOM 742 O O . ASP A 1 92 ? 8.500 -15.134 3.919 1.00 93.75 92 ASP A O 1
ATOM 746 N N . THR A 1 93 ? 9.672 -13.308 3.354 1.00 93.75 93 THR A N 1
ATOM 747 C CA . THR A 1 93 ? 9.947 -12.916 4.740 1.00 93.75 93 THR A CA 1
ATOM 748 C C . THR A 1 93 ? 8.679 -12.472 5.461 1.00 93.75 93 THR A C 1
ATOM 750 O O . THR A 1 93 ? 7.796 -11.816 4.888 1.00 93.75 93 THR A O 1
ATOM 753 N N . VAL A 1 94 ? 8.623 -12.817 6.744 1.00 95.25 94 VAL A N 1
ATOM 754 C CA . VAL A 1 94 ? 7.552 -12.435 7.656 1.00 95.25 94 VAL A CA 1
ATOM 755 C C . VAL A 1 94 ? 8.170 -11.734 8.852 1.00 95.25 94 VAL A C 1
ATOM 757 O O . VAL A 1 94 ? 9.177 -12.186 9.398 1.00 95.25 94 VAL A O 1
ATOM 760 N N . HIS A 1 95 ? 7.596 -10.592 9.209 1.00 92.75 95 HIS A N 1
ATOM 761 C CA . HIS A 1 95 ? 8.004 -9.809 10.365 1.00 92.75 95 HIS A CA 1
ATOM 762 C C . HIS A 1 95 ? 6.781 -9.597 11.248 1.00 92.75 95 HIS A C 1
ATOM 764 O O . HIS A 1 95 ? 5.776 -9.069 10.773 1.00 92.75 95 HIS A O 1
ATOM 770 N N . GLN A 1 96 ? 6.885 -9.980 12.519 1.00 93.62 96 GLN A N 1
ATOM 771 C CA . GLN A 1 96 ? 5.776 -9.912 13.472 1.00 93.62 96 GLN A CA 1
ATOM 772 C C . GLN A 1 96 ? 5.218 -8.487 13.616 1.00 93.62 96 GLN A C 1
ATOM 774 O O . GLN A 1 96 ? 4.007 -8.291 13.584 1.00 93.62 96 GLN A O 1
ATOM 779 N N . GLU A 1 97 ? 6.100 -7.484 13.631 1.00 91.00 97 GLU A N 1
ATOM 780 C CA . GLU A 1 97 ? 5.734 -6.060 13.655 1.00 91.00 97 GLU A CA 1
ATOM 781 C C . GLU A 1 97 ? 4.806 -5.673 12.485 1.00 91.00 97 GLU A C 1
ATOM 783 O O . GLU A 1 97 ? 3.865 -4.900 12.648 1.00 91.00 97 GLU A O 1
ATOM 788 N N . ASN A 1 98 ? 5.023 -6.247 11.294 1.00 93.75 98 ASN A N 1
ATOM 789 C CA . ASN A 1 98 ? 4.168 -5.993 10.133 1.00 93.75 98 ASN A CA 1
ATOM 790 C C . ASN A 1 98 ? 2.824 -6.724 10.234 1.00 93.75 98 ASN A C 1
ATOM 792 O O . ASN A 1 98 ? 1.844 -6.247 9.668 1.00 93.75 98 ASN A O 1
ATOM 796 N N . VAL A 1 99 ? 2.772 -7.880 10.906 1.00 94.31 99 VAL A N 1
ATOM 797 C CA . VAL A 1 99 ? 1.533 -8.645 11.124 1.00 94.31 99 VAL A CA 1
ATOM 798 C C . VAL A 1 99 ? 0.604 -7.888 12.066 1.00 94.31 99 VAL A C 1
ATOM 800 O O . VAL A 1 99 ? -0.592 -7.799 11.800 1.00 94.31 99 VAL A O 1
ATOM 803 N N . GLU A 1 100 ? 1.152 -7.312 13.133 1.00 92.88 100 GLU A N 1
ATOM 804 C CA . GLU A 1 100 ? 0.415 -6.460 14.073 1.00 92.88 100 GLU A CA 1
ATOM 805 C C . GLU A 1 100 ? -0.077 -5.189 13.380 1.00 92.88 100 GLU A C 1
ATOM 807 O O . GLU A 1 100 ? -1.283 -4.956 13.323 1.00 92.88 100 GLU A O 1
ATOM 812 N N . ALA A 1 101 ? 0.818 -4.466 12.698 1.00 91.31 101 ALA A N 1
ATOM 813 C CA . ALA A 1 101 ? 0.442 -3.279 11.931 1.00 91.31 101 ALA A CA 1
ATOM 814 C C . ALA A 1 101 ? -0.642 -3.568 10.875 1.00 91.31 101 ALA A C 1
ATOM 816 O O . ALA A 1 101 ? -1.500 -2.729 10.607 1.00 91.31 101 ALA A O 1
ATOM 817 N N . LEU A 1 102 ? -0.619 -4.755 10.263 1.00 93.06 102 LEU A N 1
ATOM 818 C CA . LEU A 1 102 ? -1.624 -5.183 9.295 1.00 93.06 102 LEU A CA 1
ATOM 819 C C . LEU A 1 102 ? -2.996 -5.431 9.945 1.00 93.06 102 LEU A C 1
ATOM 821 O O . LEU A 1 102 ? -4.009 -5.105 9.325 1.00 93.06 102 LEU A O 1
ATOM 825 N N . LYS A 1 103 ? -3.047 -5.992 11.160 1.00 93.06 103 LYS A N 1
ATOM 826 C CA . LYS A 1 103 ? -4.303 -6.203 11.902 1.00 93.06 103 LYS A CA 1
ATOM 827 C C . LYS A 1 103 ? -4.952 -4.871 12.261 1.00 93.06 103 LYS A C 1
ATOM 829 O O . LYS A 1 103 ? -6.111 -4.662 11.904 1.00 93.06 103 LYS A O 1
ATOM 834 N N . ASP A 1 104 ? -4.179 -3.963 12.850 1.00 90.69 104 ASP A N 1
ATOM 835 C CA . ASP A 1 104 ? -4.647 -2.629 13.239 1.00 90.69 104 ASP A CA 1
ATOM 836 C C . ASP A 1 104 ? -5.176 -1.864 12.024 1.00 90.69 104 ASP A C 1
ATOM 838 O O . ASP A 1 104 ? -6.247 -1.262 12.038 1.00 90.69 104 ASP A O 1
ATOM 842 N N . LEU A 1 105 ? -4.450 -1.943 10.909 1.00 90.56 105 LEU A N 1
ATOM 843 C CA . LEU A 1 105 ? -4.834 -1.285 9.672 1.00 90.56 105 LEU A CA 1
ATOM 844 C C . LEU A 1 105 ? -6.151 -1.829 9.110 1.00 90.56 105 LEU A C 1
ATOM 846 O O . LEU A 1 105 ? -6.980 -1.047 8.642 1.00 90.56 105 LEU A O 1
ATOM 850 N N . VAL A 1 106 ? -6.370 -3.146 9.149 1.00 91.19 106 VAL A N 1
ATOM 851 C CA . VAL A 1 106 ? -7.651 -3.729 8.722 1.00 91.19 106 VAL A CA 1
ATOM 852 C C . VAL A 1 106 ? -8.790 -3.275 9.624 1.00 91.19 106 VAL A C 1
ATOM 854 O O . VAL A 1 106 ? -9.846 -2.930 9.099 1.00 91.19 106 VAL A O 1
ATOM 857 N N . GLU A 1 107 ? -8.576 -3.206 10.936 1.00 91.00 107 GLU A N 1
ATOM 858 C CA . GLU A 1 107 ? -9.580 -2.697 11.871 1.00 91.00 107 GLU A CA 1
ATOM 859 C C . GLU A 1 107 ? -9.962 -1.242 11.549 1.00 91.00 107 GLU A C 1
ATOM 861 O O . GLU A 1 107 ? -11.145 -0.914 11.456 1.00 91.00 107 GLU A O 1
ATOM 866 N N . LEU A 1 108 ? -8.977 -0.380 11.282 1.00 88.62 108 LEU A N 1
ATOM 867 C CA . LEU A 1 108 ? -9.206 1.018 10.898 1.00 88.62 108 LEU A CA 1
ATOM 868 C C . LEU A 1 108 ? -9.952 1.152 9.559 1.00 88.62 108 LEU A C 1
ATOM 870 O O . LEU A 1 108 ? -10.814 2.023 9.405 1.00 88.62 108 LEU A O 1
ATOM 874 N N . LEU A 1 109 ? -9.643 0.289 8.584 1.00 88.44 109 LEU A N 1
ATOM 875 C CA . LEU A 1 109 ? -10.345 0.253 7.298 1.00 88.44 109 LEU A CA 1
ATOM 876 C C . LEU A 1 109 ? -11.792 -0.230 7.444 1.00 88.44 109 LEU A C 1
ATOM 878 O O . LEU A 1 109 ? -12.674 0.289 6.765 1.00 88.44 109 LEU A O 1
ATOM 882 N N . GLU A 1 110 ? -12.046 -1.205 8.318 1.00 88.31 110 GLU A N 1
ATOM 883 C CA . GLU A 1 110 ? -13.395 -1.709 8.596 1.00 88.31 110 GLU A CA 1
ATOM 884 C C . GLU A 1 110 ? -14.243 -0.682 9.357 1.00 88.31 110 GLU A C 1
ATOM 886 O O . GLU A 1 110 ? -15.422 -0.517 9.041 1.00 88.31 110 GLU A O 1
ATOM 891 N N . LYS A 1 111 ? -13.639 0.074 10.285 1.00 89.56 111 LYS A N 1
ATOM 892 C CA . LYS A 1 111 ? -14.286 1.216 10.959 1.00 89.56 111 LYS A CA 1
ATOM 893 C C . LYS A 1 111 ? -14.569 2.391 10.016 1.00 89.56 111 LYS A C 1
ATOM 895 O O . LYS A 1 111 ? -15.392 3.245 10.335 1.00 89.56 111 LYS A O 1
ATOM 900 N N . GLY A 1 112 ? -13.911 2.441 8.856 1.00 84.00 112 GLY A N 1
ATOM 901 C CA . GLY A 1 112 ? -14.062 3.519 7.877 1.00 84.00 112 GLY A CA 1
ATOM 902 C C . GLY A 1 112 ? -13.355 4.819 8.269 1.00 84.00 112 GLY A C 1
ATOM 903 O O . GLY A 1 112 ? -13.621 5.859 7.670 1.00 84.00 112 GLY A O 1
ATOM 904 N N . GLU A 1 113 ? -12.445 4.772 9.244 1.00 82.25 113 GLU A N 1
ATOM 905 C CA . GLU A 1 113 ? -11.640 5.927 9.669 1.00 82.25 113 GLU A CA 1
ATOM 906 C C . GLU A 1 113 ? -10.617 6.324 8.597 1.00 82.25 113 GLU A C 1
ATOM 908 O O . GLU A 1 113 ? -10.253 7.493 8.461 1.00 82.25 113 GLU A O 1
ATOM 913 N N . ILE A 1 114 ? -10.182 5.348 7.794 1.00 79.94 114 ILE A N 1
ATOM 914 C CA . ILE A 1 114 ? -9.248 5.542 6.689 1.00 79.94 114 ILE A CA 1
ATOM 915 C C . ILE A 1 114 ? -9.938 5.137 5.383 1.00 79.94 114 ILE A C 1
ATOM 917 O O . ILE A 1 114 ? -10.458 4.022 5.284 1.00 79.94 114 ILE A O 1
ATOM 921 N N . PRO A 1 115 ? -9.928 5.986 4.339 1.00 73.19 115 PRO A N 1
ATOM 922 C CA . PRO A 1 115 ? -10.432 5.575 3.040 1.00 73.19 115 PRO A CA 1
ATOM 923 C C . PRO A 1 115 ? -9.528 4.476 2.452 1.00 73.19 115 PRO A C 1
ATOM 925 O O . PRO A 1 115 ? -8.298 4.599 2.506 1.00 73.19 115 PRO A O 1
ATOM 928 N N . PRO A 1 116 ? -10.094 3.421 1.835 1.00 73.88 116 PRO A N 1
ATOM 929 C CA . PRO A 1 116 ? -9.287 2.402 1.179 1.00 73.88 116 PRO A CA 1
ATOM 930 C C . PRO A 1 116 ? -8.422 3.044 0.092 1.00 73.88 116 PRO A C 1
ATOM 932 O O . PRO A 1 116 ? -8.863 3.955 -0.618 1.00 73.88 116 PRO A O 1
ATOM 935 N N . GLN A 1 117 ? -7.189 2.556 -0.075 1.00 71.50 117 GLN A N 1
ATOM 936 C CA . GLN A 1 117 ? -6.309 3.013 -1.151 1.00 71.50 117 GLN A CA 1
ATOM 937 C C . GLN A 1 117 ? -6.809 2.470 -2.493 1.00 71.50 117 GLN A C 1
ATOM 939 O O . GLN A 1 117 ? -6.303 1.491 -3.042 1.00 71.50 117 GLN A O 1
ATOM 944 N N . VAL A 1 118 ? -7.844 3.096 -3.043 1.00 67.69 118 VAL A N 1
ATOM 945 C CA . VAL A 1 118 ? -8.312 2.780 -4.387 1.00 67.69 118 VAL A CA 1
ATOM 946 C C . VAL A 1 118 ? -7.270 3.326 -5.355 1.00 67.69 118 VAL A C 1
ATOM 948 O O . VAL A 1 118 ? -6.923 4.509 -5.311 1.00 67.69 118 VAL A O 1
ATOM 951 N N . LYS A 1 119 ? -6.765 2.476 -6.258 1.00 59.06 119 LYS A N 1
ATOM 952 C CA . LYS A 1 119 ? -6.037 2.972 -7.431 1.00 59.06 119 LYS A CA 1
ATOM 953 C C . LYS A 1 119 ? -6.933 4.021 -8.070 1.00 59.06 119 LYS A C 1
ATOM 955 O O . LYS A 1 119 ? -8.089 3.714 -8.364 1.00 59.06 119 LYS A O 1
ATOM 960 N N . SER A 1 120 ? -6.430 5.241 -8.244 1.00 58.34 120 SER A N 1
ATOM 961 C CA . SER A 1 120 ? -7.190 6.272 -8.943 1.00 58.34 120 SER A CA 1
ATOM 962 C C . SER A 1 120 ? -7.768 5.658 -10.217 1.00 58.34 120 SER A C 1
ATOM 964 O O . SER A 1 120 ? -7.090 4.878 -10.901 1.00 58.34 120 SER A O 1
ATOM 966 N N . LYS A 1 121 ? -9.047 5.948 -10.508 1.00 57.22 121 LYS A N 1
ATOM 967 C CA . LYS A 1 121 ? -9.636 5.613 -11.814 1.00 57.22 121 LYS A CA 1
ATOM 968 C C . LYS A 1 121 ? -8.607 5.994 -12.886 1.00 57.22 121 LYS A C 1
ATOM 970 O O . LYS A 1 121 ? -7.905 6.990 -12.660 1.00 57.22 121 LYS A O 1
ATOM 975 N N . PRO A 1 122 ? -8.494 5.252 -14.011 1.00 54.53 122 PRO A N 1
ATOM 976 C CA . PRO A 1 122 ? -7.645 5.676 -15.118 1.00 54.53 122 PRO A CA 1
ATOM 977 C C . PRO A 1 122 ? -7.867 7.165 -15.288 1.00 54.53 122 PRO A C 1
ATOM 979 O O . PRO A 1 122 ? -9.021 7.586 -15.400 1.00 54.53 122 PRO A O 1
ATOM 982 N N . SER A 1 123 ? -6.802 7.952 -15.103 1.00 51.28 123 SER A N 1
ATOM 983 C CA . SER A 1 123 ? -6.951 9.398 -14.969 1.00 51.28 123 SER A CA 1
ATOM 984 C C . SER A 1 123 ? -7.853 9.888 -16.094 1.00 51.28 123 SER A C 1
ATOM 986 O O . SER A 1 123 ? -7.728 9.382 -17.212 1.00 51.28 123 SER A O 1
ATOM 988 N N . GLU A 1 124 ? -8.706 10.872 -15.826 1.00 54.00 124 GLU A N 1
ATOM 989 C CA . GLU A 1 124 ? -9.558 11.576 -16.796 1.00 54.00 124 GLU A CA 1
ATOM 990 C C . GLU A 1 124 ? -8.868 11.857 -18.160 1.00 54.00 124 GLU A C 1
ATOM 992 O O . GLU A 1 124 ? -9.537 12.040 -19.169 1.00 54.00 124 GLU A O 1
ATOM 997 N N . ARG A 1 125 ? -7.526 11.807 -18.225 1.00 45.91 125 ARG A N 1
ATOM 998 C CA . ARG A 1 125 ? -6.685 11.670 -19.432 1.00 45.91 125 ARG A CA 1
ATOM 999 C C . ARG A 1 125 ? -7.113 10.593 -20.444 1.00 45.91 125 ARG A C 1
ATOM 1001 O O . ARG A 1 125 ? -6.580 10.613 -21.541 1.00 45.91 125 ARG A O 1
ATOM 1008 N N . GLN A 1 126 ? -7.993 9.642 -20.115 1.00 52.09 126 GLN A N 1
ATOM 1009 C CA . GLN A 1 126 ? -8.624 8.762 -21.116 1.00 52.09 126 GLN A CA 1
ATOM 1010 C C . GLN A 1 126 ? -9.921 9.339 -21.712 1.00 52.09 126 GLN A C 1
ATOM 1012 O O . GLN A 1 126 ? -10.297 8.932 -22.808 1.00 52.09 126 GLN A O 1
ATOM 1017 N N . ARG A 1 127 ? -10.601 10.280 -21.037 1.00 47.69 127 ARG A N 1
ATOM 1018 C CA . ARG A 1 127 ? -11.822 10.937 -21.552 1.00 47.69 127 ARG A CA 1
ATOM 1019 C C . ARG A 1 127 ? -11.512 11.869 -22.721 1.00 47.69 127 ARG A C 1
ATOM 1021 O O . ARG A 1 127 ? -12.283 11.959 -23.669 1.00 47.69 127 ARG A O 1
ATOM 1028 N N . PHE A 1 128 ? -10.337 12.487 -22.693 1.00 50.84 128 PHE A N 1
ATOM 1029 C CA . PHE A 1 128 ? -9.697 13.048 -23.874 1.00 50.84 128 PHE A CA 1
ATOM 1030 C C . PHE A 1 128 ? -8.820 11.940 -24.444 1.00 50.84 128 PHE A C 1
ATOM 1032 O O . PHE A 1 128 ? -7.766 11.669 -23.882 1.00 50.84 128 PHE A O 1
ATOM 1039 N N . GLY A 1 129 ? -9.277 11.230 -25.481 1.00 53.91 129 GLY A N 1
ATOM 1040 C CA . GLY A 1 129 ? -8.513 10.127 -26.076 1.00 53.91 129 GLY A CA 1
ATOM 1041 C C . GLY A 1 129 ? -7.032 10.485 -26.257 1.00 53.91 129 GLY A C 1
ATOM 1042 O O . GLY A 1 129 ? -6.702 11.651 -26.485 1.00 53.91 129 GLY A O 1
ATOM 1043 N N . SER A 1 130 ? -6.139 9.495 -26.119 1.00 53.81 130 SER A N 1
ATOM 1044 C CA . SER A 1 130 ? -4.681 9.682 -26.218 1.00 53.81 130 SER A CA 1
ATOM 1045 C C . SER A 1 130 ? -4.325 10.649 -27.357 1.00 53.81 130 SER A C 1
ATOM 1047 O O . SER A 1 130 ? -4.966 10.546 -28.409 1.00 53.81 130 SER A O 1
ATOM 1049 N N . PRO A 1 131 ? -3.329 11.553 -27.202 1.00 58.84 131 PRO A N 1
ATOM 1050 C CA . PRO A 1 131 ? -2.964 12.509 -28.245 1.00 58.84 131 PRO A CA 1
ATOM 1051 C C . PRO A 1 131 ? -2.910 11.789 -29.584 1.00 58.84 131 PRO A C 1
ATOM 1053 O O . PRO A 1 131 ? -2.227 10.768 -29.702 1.00 58.84 131 PRO A O 1
ATOM 1056 N N . ALA A 1 132 ? -3.722 12.237 -30.542 1.00 59.56 132 ALA A N 1
ATOM 1057 C CA . ALA A 1 132 ? -3.978 11.448 -31.735 1.00 59.56 132 ALA A CA 1
ATOM 1058 C C . ALA A 1 132 ? -2.646 11.047 -32.392 1.00 59.56 132 ALA A C 1
ATOM 1060 O O . ALA A 1 132 ? -1.859 11.921 -32.758 1.00 59.56 132 ALA A O 1
ATOM 1061 N N . LYS A 1 133 ? -2.382 9.733 -32.500 1.00 56.84 133 LYS A N 1
ATOM 1062 C CA . LYS A 1 133 ? -1.121 9.188 -33.030 1.00 56.84 133 LYS A CA 1
ATOM 1063 C C . LYS A 1 133 ? -0.794 9.848 -34.375 1.00 56.84 133 LYS A C 1
ATOM 1065 O O . LYS A 1 133 ? -1.503 9.608 -35.343 1.00 56.84 133 LYS A O 1
ATOM 1070 N N . GLY A 1 134 ? 0.268 10.661 -34.394 1.00 63.34 134 GLY A N 1
ATOM 1071 C CA . GLY A 1 134 ? 0.999 11.183 -35.557 1.00 63.34 134 GLY A CA 1
ATOM 1072 C C . GLY A 1 134 ? 0.198 11.896 -36.663 1.00 63.34 134 GLY A C 1
ATOM 1073 O O . GLY A 1 134 ? -0.713 11.346 -37.275 1.00 63.34 134 GLY A O 1
ATOM 1074 N N . ARG A 1 135 ? 0.639 13.099 -37.067 1.00 61.06 135 ARG A N 1
ATOM 1075 C CA . ARG A 1 135 ? 0.081 13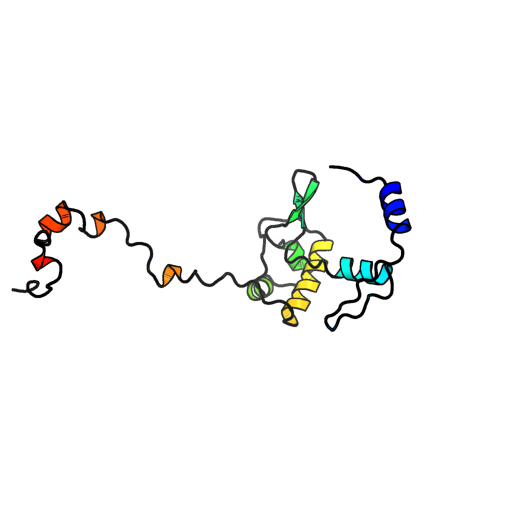.823 -38.236 1.00 61.06 135 ARG A CA 1
ATOM 1076 C C . ARG A 1 135 ? 0.078 12.987 -39.525 1.00 61.06 135 ARG A C 1
ATOM 1078 O O . ARG A 1 135 ? -0.813 13.169 -40.352 1.00 61.06 135 ARG A O 1
ATOM 1085 N N . ALA A 1 136 ? 1.060 12.097 -39.685 1.00 58.25 136 ALA A N 1
ATOM 1086 C CA . ALA A 1 136 ? 1.219 11.229 -40.850 1.00 58.25 136 ALA A CA 1
ATOM 1087 C C . ALA A 1 136 ? 0.096 10.192 -40.975 1.00 58.25 136 ALA A C 1
ATOM 1089 O O . ALA A 1 136 ? -0.546 10.131 -42.018 1.00 58.25 136 ALA A O 1
ATOM 1090 N N . PHE A 1 137 ? -0.208 9.460 -39.900 1.00 59.56 137 PHE A N 1
ATOM 1091 C CA . PHE A 1 137 ? -1.242 8.419 -39.904 1.00 59.56 137 PHE A CA 1
ATOM 1092 C C . PHE A 1 137 ? -2.635 8.980 -40.228 1.00 59.56 137 PHE A C 1
ATOM 1094 O O . PHE A 1 137 ? -3.429 8.358 -40.923 1.00 59.56 137 PHE A O 1
ATOM 1101 N N . ARG A 1 138 ? -2.914 10.214 -39.795 1.00 61.81 138 ARG A N 1
ATOM 1102 C CA . ARG A 1 138 ? -4.176 10.914 -40.086 1.00 61.81 138 ARG A CA 1
ATOM 1103 C C . ARG A 1 138 ? -4.224 11.576 -41.469 1.00 61.81 138 ARG A C 1
ATOM 1105 O O . ARG A 1 138 ? -5.214 12.234 -41.780 1.00 61.81 138 ARG A O 1
ATOM 1112 N N . GLY A 1 139 ? -3.158 11.485 -42.267 1.00 66.56 139 GLY A N 1
ATOM 1113 C CA . GLY A 1 139 ? -3.062 12.173 -43.557 1.00 66.56 139 GLY A CA 1
ATOM 1114 C C . GLY A 1 139 ? -3.065 13.704 -43.443 1.00 66.56 139 GLY A C 1
ATOM 1115 O O . GLY A 1 139 ? -3.447 14.392 -44.382 1.00 66.56 139 GLY A O 1
ATOM 1116 N N . LEU A 1 140 ? -2.659 14.259 -42.294 1.00 71.00 140 LEU A N 1
ATOM 1117 C CA . LEU A 1 140 ? -2.602 15.707 -42.031 1.00 71.00 140 LEU A CA 1
ATOM 1118 C C . LEU A 1 140 ? -1.214 16.316 -42.305 1.00 71.00 140 LEU A C 1
ATOM 1120 O O . LEU A 1 140 ? -0.966 17.493 -42.002 1.00 71.00 140 LEU A O 1
ATOM 1124 N N . THR A 1 141 ? -0.291 15.525 -42.853 1.00 77.88 141 THR A N 1
ATOM 1125 C CA . THR A 1 141 ? 0.954 16.011 -43.463 1.00 77.88 141 THR A CA 1
ATOM 1126 C C . THR A 1 141 ? 0.642 16.834 -44.712 1.00 77.88 141 THR A C 1
ATOM 1128 O O . THR A 1 141 ? -0.457 16.756 -45.254 1.00 77.88 141 THR A O 1
ATOM 1131 N N . ALA A 1 142 ? 1.592 17.646 -45.183 1.00 73.88 142 ALA A N 1
ATOM 1132 C CA . ALA A 1 142 ? 1.397 18.426 -46.409 1.00 73.88 142 ALA A CA 1
ATOM 1133 C C . ALA A 1 142 ? 1.061 17.519 -47.611 1.00 73.88 142 ALA A C 1
ATOM 1135 O O . ALA A 1 142 ? 0.095 17.785 -48.322 1.00 73.88 142 ALA A O 1
ATOM 1136 N N . ALA A 1 143 ? 1.779 16.398 -47.757 1.00 74.75 143 ALA A N 1
ATOM 1137 C CA . ALA A 1 143 ? 1.511 15.381 -48.774 1.00 74.75 143 ALA A CA 1
ATOM 1138 C C . ALA A 1 143 ? 0.129 14.722 -48.607 1.00 74.75 143 ALA A C 1
ATOM 1140 O O . ALA A 1 143 ? -0.615 14.624 -49.577 1.00 74.75 143 ALA A O 1
ATOM 1141 N N . GLY A 1 144 ? -0.259 14.350 -47.380 1.00 77.50 144 GLY A N 1
ATOM 1142 C CA . GLY A 1 144 ? -1.571 13.748 -47.113 1.00 77.50 144 GLY A CA 1
ATOM 1143 C C . GLY A 1 144 ? -2.743 14.712 -47.334 1.00 77.50 144 GLY A C 1
ATOM 1144 O O . GLY A 1 144 ? -3.787 14.324 -47.848 1.00 77.50 144 GLY A O 1
ATOM 1145 N N . LYS A 1 145 ? -2.566 16.003 -47.023 1.00 75.75 145 LYS A N 1
ATOM 1146 C CA . LYS A 1 145 ? -3.559 17.034 -47.354 1.00 75.75 145 LYS A CA 1
ATOM 1147 C C . LYS A 1 145 ? -3.675 17.231 -48.862 1.00 75.75 145 LYS A C 1
ATOM 1149 O O . LYS A 1 145 ? -4.784 17.430 -49.343 1.00 75.75 145 LYS A O 1
ATOM 1154 N N . LYS A 1 146 ? -2.556 17.164 -49.593 1.00 73.56 146 LYS A N 1
ATOM 1155 C CA . LYS A 1 146 ? -2.522 17.278 -51.056 1.00 73.56 146 LYS A CA 1
ATOM 1156 C C . LYS A 1 146 ? -3.229 16.098 -51.727 1.00 73.56 146 LYS A C 1
ATOM 1158 O O . LYS A 1 146 ? -4.084 16.338 -52.568 1.00 73.56 146 LYS A O 1
ATOM 1163 N N . SER A 1 147 ? -2.952 14.859 -51.311 1.00 71.62 147 SER A N 1
ATOM 1164 C CA . SER A 1 147 ? -3.613 13.670 -51.874 1.00 71.62 147 SER A CA 1
ATOM 1165 C C . SER A 1 147 ? -5.113 13.613 -51.573 1.00 71.62 147 SER A C 1
ATOM 1167 O O . SER A 1 147 ? -5.875 13.089 -52.373 1.00 71.62 147 SER A O 1
ATOM 1169 N N . ARG A 1 14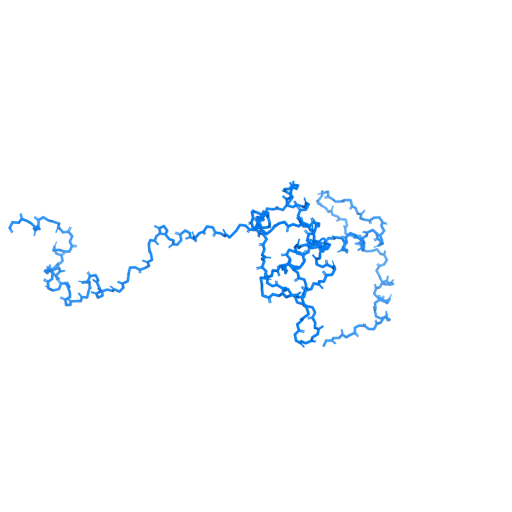8 ? -5.556 14.193 -50.450 1.00 67.94 148 ARG A N 1
ATOM 1170 C CA . ARG A 1 148 ? -6.978 14.292 -50.077 1.00 67.94 148 ARG A CA 1
ATOM 1171 C C . ARG A 1 148 ? -7.693 15.540 -50.612 1.00 67.94 148 ARG A C 1
ATOM 1173 O O . ARG A 1 148 ? -8.839 15.759 -50.241 1.00 67.94 148 ARG A O 1
ATOM 1180 N N . GLY A 1 149 ? -7.022 16.403 -51.380 1.00 67.50 149 GLY A N 1
ATOM 1181 C CA . GLY A 1 149 ? -7.614 17.649 -51.894 1.00 67.50 149 GLY A CA 1
ATOM 1182 C C . GLY A 1 149 ? -7.827 18.767 -50.854 1.00 67.50 149 GLY A C 1
ATOM 1183 O O . GLY A 1 149 ? -8.382 19.813 -51.169 1.00 67.50 149 GLY A O 1
ATOM 1184 N N . LEU A 1 150 ? -7.327 18.618 -49.622 1.00 65.12 150 LEU A N 1
ATOM 1185 C CA . LEU A 1 150 ? -7.507 19.556 -48.495 1.00 65.12 150 LEU A CA 1
ATOM 1186 C C . LEU A 1 150 ? -6.474 20.707 -48.468 1.00 65.12 150 LEU A C 1
ATOM 1188 O O . LEU A 1 150 ? -6.228 21.326 -47.422 1.00 65.12 150 LEU A O 1
ATOM 1192 N N . TYR A 1 151 ? -5.784 20.950 -49.588 1.00 63.16 151 TYR A N 1
ATOM 1193 C CA . TYR A 1 151 ? -4.675 21.908 -49.671 1.00 63.16 151 TYR A CA 1
ATOM 1194 C C . TYR A 1 151 ? -5.163 23.366 -49.774 1.00 63.16 151 TYR A C 1
ATOM 1196 O O . TYR A 1 151 ? -4.539 24.251 -49.186 1.00 63.16 151 TYR A O 1
ATOM 1204 N N . LYS A 1 152 ? -6.316 23.605 -50.418 1.00 60.25 152 LYS A N 1
ATOM 1205 C CA . LYS A 1 152 ? -6.970 24.925 -50.512 1.00 60.25 152 LYS A CA 1
ATOM 1206 C C . LYS A 1 152 ? -7.778 25.225 -49.240 1.00 60.25 152 LYS A C 1
ATOM 1208 O O . LYS A 1 152 ? -8.373 24.321 -48.658 1.00 60.25 152 LYS A O 1
ATOM 1213 N N . VAL A 1 153 ? -7.787 26.484 -48.794 1.00 57.59 153 VAL A N 1
ATOM 1214 C CA . VAL A 1 153 ? -8.408 26.910 -47.518 1.00 57.59 153 VAL A CA 1
ATOM 1215 C C . VAL A 1 153 ? -9.913 26.619 -47.475 1.00 57.59 153 VAL A C 1
ATOM 1217 O O . VAL A 1 153 ? -10.414 26.178 -46.444 1.00 57.59 153 VAL A O 1
ATOM 1220 N N . GLU A 1 154 ? -10.595 26.773 -48.604 1.00 57.12 154 GLU A N 1
ATOM 1221 C CA . GLU A 1 154 ? -12.035 26.548 -48.786 1.00 57.12 154 GLU A CA 1
ATOM 1222 C C . GLU A 1 154 ? -12.452 25.081 -48.549 1.00 57.12 154 GLU A C 1
ATOM 1224 O O . GLU A 1 154 ? -13.419 24.801 -47.843 1.00 57.12 154 GLU A O 1
ATOM 1229 N N . TYR A 1 155 ? -11.631 24.120 -48.991 1.00 53.81 155 TYR A N 1
ATOM 1230 C CA . TYR A 1 155 ? -11.882 22.681 -48.823 1.00 53.81 155 TYR A CA 1
ATOM 1231 C C . TYR A 1 155 ? -11.489 22.130 -47.445 1.00 53.81 155 TYR A C 1
ATOM 1233 O O . TYR A 1 155 ? -11.689 20.951 -47.164 1.00 53.81 155 TYR A O 1
ATOM 1241 N N . ARG A 1 156 ? -10.919 22.950 -46.547 1.00 54.41 156 ARG A N 1
ATOM 1242 C CA . ARG A 1 156 ? -10.523 22.488 -45.201 1.00 54.41 156 ARG A CA 1
ATOM 1243 C C . ARG A 1 156 ? -11.703 22.293 -44.251 1.00 54.41 156 ARG A C 1
ATOM 1245 O O . ARG A 1 156 ? -11.505 21.651 -43.219 1.00 54.41 156 ARG A O 1
ATOM 1252 N N . ARG A 1 157 ? -12.878 22.866 -44.544 1.00 50.91 157 ARG A N 1
ATOM 1253 C CA . ARG A 1 157 ? -14.042 22.835 -43.638 1.00 50.91 157 ARG A CA 1
ATOM 1254 C C . ARG A 1 157 ? -15.379 22.434 -44.274 1.00 50.91 157 ARG A C 1
ATOM 1256 O O . ARG A 1 157 ? -16.298 22.177 -43.507 1.00 50.91 157 ARG A O 1
ATOM 1263 N N . HIS A 1 158 ? -15.503 22.317 -45.598 1.00 46.09 158 HIS A N 1
ATOM 1264 C CA . HIS A 1 158 ? -16.775 21.921 -46.221 1.00 46.09 158 HIS A CA 1
ATOM 1265 C C . HIS A 1 158 ? -16.869 20.400 -46.469 1.00 46.09 158 HIS A C 1
ATOM 1267 O O . HIS A 1 158 ? -16.020 19.853 -47.171 1.00 46.09 158 HIS A O 1
ATOM 1273 N N . PRO A 1 159 ? -17.886 19.697 -45.926 1.00 53.72 159 PRO A N 1
ATOM 1274 C CA . PRO A 1 159 ? -18.075 18.256 -46.115 1.00 53.72 159 PRO A CA 1
ATOM 1275 C C . PRO A 1 159 ? -18.900 17.892 -47.365 1.00 53.72 159 PRO A C 1
ATOM 1277 O O . PRO A 1 159 ? -19.226 16.723 -47.546 1.00 53.72 159 PRO A O 1
ATOM 1280 N N . GLN A 1 160 ? -19.262 18.862 -48.209 1.00 50.78 160 GLN A N 1
ATOM 1281 C CA . GLN A 1 160 ? -20.320 18.695 -49.216 1.00 50.78 160 GLN A CA 1
ATOM 1282 C C . GLN A 1 160 ? -19.938 17.918 -50.482 1.00 50.78 160 GLN A C 1
ATOM 1284 O O . GLN A 1 160 ? -20.837 17.509 -51.196 1.00 50.78 160 GLN A O 1
ATOM 1289 N N . HIS A 1 161 ? -18.663 17.621 -50.738 1.00 48.38 161 HIS A N 1
ATOM 1290 C CA . HIS A 1 161 ? -18.255 16.909 -51.963 1.00 48.38 161 HIS A CA 1
ATOM 1291 C C . HIS A 1 161 ? -17.692 15.518 -51.680 1.00 48.38 161 HIS A C 1
ATOM 1293 O O . HIS A 1 161 ? -16.625 15.158 -52.171 1.00 48.38 161 HIS A O 1
ATOM 1299 N N . LYS A 1 162 ? -18.351 14.750 -50.806 1.00 43.81 162 LYS A N 1
ATOM 1300 C CA . LYS A 1 162 ? -17.900 13.385 -50.502 1.00 43.81 162 LYS A CA 1
ATOM 1301 C C . LYS A 1 162 ? -18.580 12.309 -51.354 1.00 43.81 162 LYS A C 1
ATOM 1303 O O . LYS A 1 162 ? -18.067 11.195 -51.360 1.00 43.81 162 LYS A O 1
ATOM 1308 N N . TRP A 1 163 ? -19.681 12.633 -52.036 1.00 44.06 163 TRP A N 1
ATOM 1309 C CA . TRP A 1 163 ? -20.490 11.678 -52.799 1.00 44.06 163 TRP A CA 1
ATOM 1310 C C . TRP A 1 163 ? -21.249 12.345 -53.956 1.00 44.06 163 TRP A C 1
ATOM 1312 O O . TRP A 1 163 ? -22.472 12.376 -53.922 1.00 44.06 163 TRP A O 1
ATOM 1322 N N . ASP A 1 164 ? -20.516 12.854 -54.944 1.00 37.75 164 ASP A N 1
ATOM 1323 C CA . ASP A 1 164 ? -20.981 13.014 -56.331 1.00 37.75 164 ASP A CA 1
ATOM 1324 C C . ASP A 1 164 ? -19.841 12.582 -57.264 1.00 37.75 164 ASP A C 1
ATOM 1326 O O . ASP A 1 164 ? -18.675 12.940 -56.953 1.00 37.75 164 ASP A O 1
#

Secondary structure (DSSP, 8-state):
-----HHHHHHHHHH-S------SSS--PPPSSHHHHHHHHHHT---SS-EEE-TTS-EEE-SSEEHHHHHHTT--HHHHHHTT--EETT-----HHHHHHHHHHHHHHHHTSS---PPP-S-GGGTS-SS-S-TTTTT-SHHHHHHTTTTSSGGGT--TTS--

pLDDT: mean 70.82, std 19.59, range [36.06, 96.94]

Radius of gyration: 29.98 Å; chains: 1; bounding box: 46×46×88 Å

Sequence (164 aa):
MFRLSKSLIEFYLHLHPYIGLETLLGKQKPFQTFQEAYEALSSASTHNYPLVIGHTGRPRKGRGFSLGELREAGISLDKAKRLGLYIDKRRDTVHQENVEALKDLVELLEKGEIPPQVKSKPSERQRFGSPAKGRAFRGLTAAGKKSRGLYKVEYRRHPQHKWD

Foldseek 3Di:
DDPQPPVNVVVVCVVPPDDDPPPPDDDDDPQPDPVSVVCVVVVVPLDLFDWDQDPVRDTDGDQFDEPVLCVLLVHDPVNCVVLQGGYDDPDPDDDVVVSVSVNVVVVCSVVVVDRRPDDPDPPCCVVVPDPPPDCVVVLNPCNSCVVVVVNDPVNVPDPPPPDD